Protein AF-A0A453R4U2-F1 (afdb_monomer)

Mean predicted aligned error: 19.76 Å

Solvent-accessible surface area (backbone atoms only — not comparable to full-atom values): 6115 Å² total; per-residue (Å²): 122,69,68,63,55,57,50,53,52,53,52,51,53,52,53,52,53,51,50,52,52,40,56,76,68,40,45,68,59,52,54,48,52,51,51,56,70,70,42,79,73,79,53,93,82,63,67,95,65,82,72,74,73,78,72,66,94,78,69,87,67,74,80,85,62,55,79,87,56,61,82,49,76,88,76,80,85,82,59,72,76,66,57,51,63,56,52,57,59,61,70,75,106

Organism: Aegilops tauschii subsp. strangulata (NCBI:txid200361)

Foldseek 3Di:
DVVVVVVVVVVVVVVVVVVVVCVVVVVVVVVVVVVVVVDDDPDPPPPPDPPPDPPPPDPPPPDDDDPVCPPPPDDDDPDPVVVVVVVVVVVVD

Secondary structure (DSSP, 8-state):
-HHHHHHHHHHHHHHHHHHHHHHHTTHHHHHHHHHHHHS-PPPTT--S--------TT--------HHHHTSPPPP---THHHHHHHHHHHT-

pLDDT: mean 74.34, std 15.91, range [47.97, 97.06]

Sequence (93 aa):
MAGAIAYEEQRRRQVEENKRKLEELKLHHLSAAVREAATPKPSPTKSLKRKRVPREAGEDTPIRRSGRVASLPEQPKYRFEDVFHVLEKKIRR

Structure (mmCIF, N/CA/C/O backbone):
data_AF-A0A453R4U2-F1
#
_entry.id   AF-A0A453R4U2-F1
#
loop_
_atom_site.group_PDB
_atom_site.id
_atom_site.type_symbol
_atom_site.label_atom_id
_atom_site.label_alt_id
_atom_site.label_comp_id
_atom_site.label_asym_id
_atom_site.label_entity_id
_atom_site.label_seq_id
_atom_site.pdbx_PDB_ins_code
_atom_site.Cartn_x
_atom_site.Cartn_y
_atom_site.Cartn_z
_atom_site.occupancy
_atom_site.B_iso_or_equiv
_atom_site.auth_seq_id
_atom_site.auth_comp_id
_atom_site.auth_asym_id
_atom_site.auth_atom_id
_atom_site.pdbx_PDB_model_num
ATOM 1 N N . MET A 1 1 ? -16.283 11.194 31.247 1.00 55.09 1 MET A N 1
ATOM 2 C CA . MET A 1 1 ? -15.097 10.422 30.806 1.00 55.09 1 MET A CA 1
ATOM 3 C C . MET A 1 1 ? -15.393 8.968 30.391 1.00 55.09 1 MET A C 1
ATOM 5 O O . MET A 1 1 ? -14.495 8.338 29.861 1.00 55.09 1 MET A O 1
ATOM 9 N N . ALA A 1 2 ? -16.605 8.412 30.558 1.00 60.22 2 ALA A N 1
ATOM 10 C CA . ALA A 1 2 ? -16.888 7.011 30.187 1.00 60.22 2 ALA A CA 1
ATOM 11 C C . ALA A 1 2 ? -17.050 6.765 28.666 1.00 60.22 2 ALA A C 1
ATOM 13 O O . ALA A 1 2 ? -16.645 5.722 28.163 1.00 60.22 2 ALA A O 1
ATOM 14 N N . GLY A 1 3 ? -17.579 7.739 27.911 1.00 63.91 3 GLY A N 1
ATOM 15 C CA . GLY A 1 3 ? -17.798 7.593 26.461 1.00 63.91 3 GLY A CA 1
ATOM 16 C C . GLY A 1 3 ? -16.518 7.557 25.615 1.00 63.91 3 GLY A C 1
ATOM 17 O O . GLY A 1 3 ? -16.475 6.874 24.597 1.00 63.91 3 GLY A O 1
ATOM 18 N N . ALA A 1 4 ? -15.452 8.234 26.059 1.00 62.38 4 ALA A N 1
ATOM 19 C CA . ALA A 1 4 ? -14.160 8.227 25.367 1.00 62.38 4 ALA A CA 1
ATOM 20 C C . ALA A 1 4 ? -13.478 6.848 25.437 1.00 62.38 4 ALA A C 1
ATOM 22 O O . ALA A 1 4 ? -12.881 6.404 24.464 1.00 62.38 4 ALA A O 1
ATOM 23 N N . ILE A 1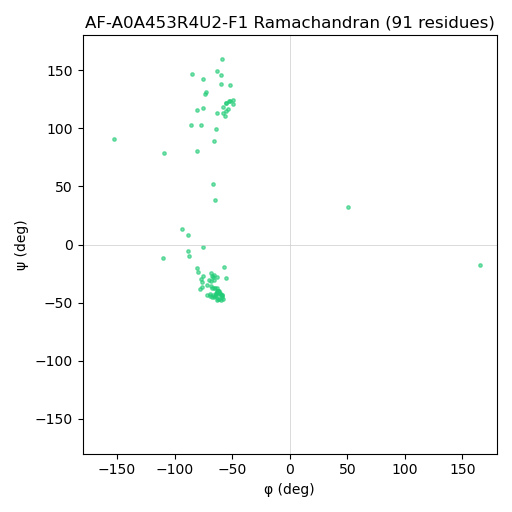 5 ? -13.626 6.143 26.564 1.00 73.56 5 ILE A N 1
ATOM 24 C CA . ILE A 1 5 ? -13.041 4.811 26.773 1.00 73.56 5 ILE A CA 1
ATOM 25 C C . ILE A 1 5 ? -13.741 3.775 25.878 1.00 73.56 5 ILE A C 1
ATOM 27 O O . ILE A 1 5 ? -13.072 2.980 25.225 1.00 73.56 5 ILE A O 1
ATOM 31 N N . ALA A 1 6 ? -15.073 3.838 25.766 1.00 86.62 6 ALA A N 1
ATOM 32 C CA . ALA A 1 6 ? -15.845 2.939 24.905 1.00 86.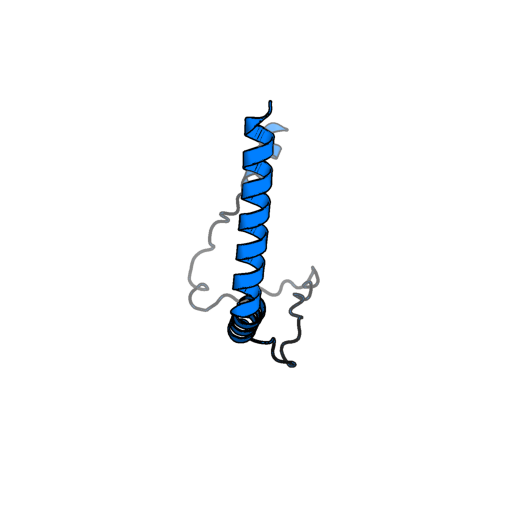62 6 ALA A CA 1
ATOM 33 C C . ALA A 1 6 ? -15.507 3.100 23.409 1.00 86.62 6 ALA A C 1
ATOM 35 O O . ALA A 1 6 ? -15.368 2.107 22.692 1.00 86.62 6 ALA A O 1
ATOM 36 N N . TYR A 1 7 ? -15.328 4.341 22.940 1.00 92.00 7 TYR A N 1
ATOM 37 C CA . TYR A 1 7 ? -14.925 4.608 21.557 1.00 92.00 7 TYR A CA 1
ATOM 38 C C . TYR A 1 7 ? -13.518 4.077 21.250 1.00 92.00 7 TYR A C 1
ATOM 40 O O . TYR A 1 7 ? -13.309 3.436 20.219 1.00 92.00 7 TYR A O 1
ATOM 48 N N . GLU A 1 8 ? -12.561 4.296 22.154 1.00 92.44 8 GLU A N 1
ATOM 49 C CA . GLU A 1 8 ? -11.191 3.807 21.982 1.00 92.44 8 GLU A CA 1
ATOM 50 C C . GLU A 1 8 ? -11.124 2.274 21.937 1.00 92.44 8 GLU A C 1
ATOM 52 O O . GLU A 1 8 ? -10.387 1.709 21.124 1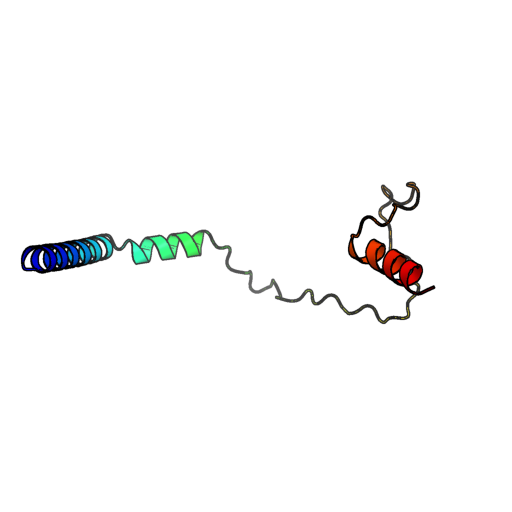.00 92.44 8 GLU A O 1
ATOM 57 N N . GLU A 1 9 ? -11.934 1.575 22.737 1.00 91.81 9 GLU A N 1
ATOM 58 C CA . GLU A 1 9 ? -12.023 0.114 22.665 1.00 91.81 9 GLU A CA 1
ATOM 59 C C . GLU A 1 9 ? -12.607 -0.374 21.338 1.00 91.81 9 GLU A C 1
ATOM 61 O O . GLU A 1 9 ? -12.052 -1.278 20.707 1.00 91.81 9 GLU A O 1
ATOM 66 N N . GLN A 1 10 ? -13.696 0.241 20.872 1.00 93.44 10 GLN A N 1
ATOM 67 C CA . GLN A 1 10 ? -14.296 -0.108 19.587 1.00 93.44 10 GLN A CA 1
ATOM 68 C C . GLN A 1 10 ? -13.322 0.143 18.429 1.00 93.44 10 GLN A C 1
ATOM 70 O O . GLN A 1 10 ? -13.183 -0.696 17.536 1.00 93.44 10 GLN A O 1
ATOM 75 N N . ARG A 1 11 ? -12.600 1.268 18.462 1.00 95.75 11 ARG A N 1
ATOM 76 C CA . ARG A 1 11 ? -11.575 1.605 17.472 1.00 95.75 11 ARG A CA 1
ATOM 77 C C . ARG A 1 11 ? -10.473 0.546 17.422 1.00 95.7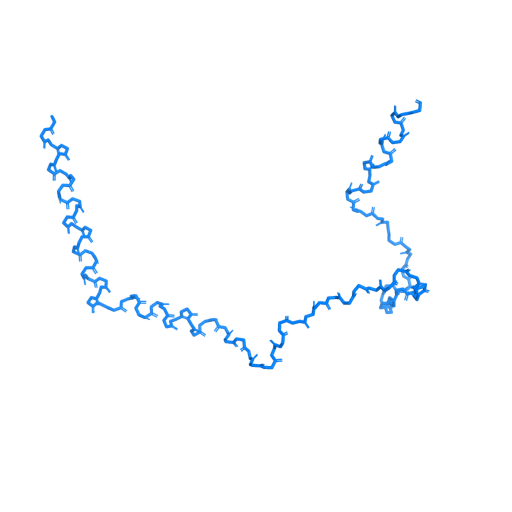5 11 ARG A C 1
ATOM 79 O O . ARG A 1 11 ? -10.069 0.146 16.331 1.00 95.75 11 ARG A O 1
ATOM 86 N N . ARG A 1 12 ? -9.999 0.070 18.579 1.00 95.88 12 ARG A N 1
ATOM 87 C CA . ARG A 1 12 ? -8.990 -1.004 18.655 1.00 95.88 12 ARG A CA 1
ATOM 88 C C . ARG A 1 12 ? -9.494 -2.296 18.021 1.00 95.88 12 ARG A C 1
ATOM 90 O O . ARG A 1 12 ? -8.797 -2.845 17.171 1.00 95.88 12 ARG A O 1
ATOM 97 N N . ARG A 1 13 ? -10.720 -2.717 18.348 1.00 95.44 13 ARG A N 1
ATOM 98 C CA . ARG A 1 13 ? -11.343 -3.920 17.765 1.00 95.44 13 ARG A CA 1
ATOM 99 C C . ARG A 1 13 ? -11.432 -3.832 16.242 1.00 95.44 13 ARG A C 1
ATOM 101 O O . ARG A 1 13 ? -10.997 -4.747 15.553 1.00 95.44 13 ARG A O 1
ATOM 108 N N . GLN A 1 14 ? -11.887 -2.698 15.705 1.00 96.12 14 GLN A N 1
ATOM 109 C CA . GLN A 1 14 ? -11.946 -2.490 14.253 1.00 96.12 14 GLN A CA 1
ATOM 110 C C . GLN A 1 14 ? -10.564 -2.547 13.589 1.00 96.12 14 GLN A C 1
ATOM 112 O O . GLN A 1 14 ? -10.413 -3.118 12.510 1.00 96.12 14 GLN A O 1
ATOM 117 N N . VAL A 1 15 ? -9.536 -1.973 14.222 1.00 97.06 15 VAL A N 1
ATOM 118 C CA . VAL A 1 15 ? -8.162 -2.038 13.705 1.00 97.06 15 VAL A CA 1
ATOM 119 C C . VAL A 1 15 ? -7.648 -3.478 13.684 1.00 97.06 15 VAL A C 1
ATOM 121 O O . VAL A 1 15 ? -7.007 -3.875 12.713 1.00 97.06 15 VAL A O 1
ATOM 124 N N . GLU A 1 16 ? -7.927 -4.267 14.718 1.00 96.25 16 GLU A N 1
ATOM 125 C CA . GLU A 1 16 ? -7.536 -5.679 14.779 1.00 96.25 16 GLU A CA 1
ATOM 126 C C . GLU A 1 16 ? -8.267 -6.534 13.739 1.00 96.25 16 GLU A C 1
ATOM 128 O O . GLU A 1 16 ? -7.630 -7.324 13.042 1.00 96.25 16 GLU A O 1
ATOM 133 N N . GLU A 1 17 ? -9.573 -6.339 13.560 1.00 96.62 17 GLU A N 1
ATOM 134 C CA . GLU A 1 17 ? -10.343 -7.007 12.506 1.00 96.62 17 GLU A CA 1
ATOM 135 C C . GLU A 1 17 ? -9.821 -6.657 11.110 1.00 96.62 17 GLU A C 1
ATOM 137 O O . GLU A 1 17 ? -9.661 -7.539 10.265 1.00 96.62 17 GLU A O 1
ATOM 142 N N . ASN A 1 18 ? -9.500 -5.383 10.868 1.00 95.94 18 ASN A N 1
ATOM 143 C CA . ASN A 1 18 ? -8.917 -4.948 9.602 1.00 95.94 18 ASN A CA 1
ATOM 144 C C . ASN A 1 18 ? -7.547 -5.591 9.357 1.00 95.94 18 ASN A C 1
ATOM 146 O O . ASN A 1 18 ? -7.277 -6.023 8.238 1.00 95.94 18 ASN A O 1
ATOM 150 N N . LYS A 1 19 ? -6.701 -5.706 10.391 1.00 96.06 19 LYS A N 1
ATOM 151 C CA . LYS A 1 19 ? -5.421 -6.427 10.290 1.00 96.06 19 LYS A CA 1
ATOM 152 C C . LYS A 1 19 ? -5.634 -7.893 9.914 1.00 96.06 19 LYS A C 1
ATOM 154 O O . LYS A 1 19 ? -5.025 -8.354 8.955 1.00 96.06 19 LYS A O 1
ATOM 159 N N . ARG A 1 20 ? -6.557 -8.593 10.585 1.00 96.31 20 ARG A N 1
ATOM 160 C CA . ARG A 1 20 ? -6.880 -9.997 10.271 1.00 96.31 20 ARG A CA 1
ATOM 161 C C . ARG A 1 20 ? -7.368 -10.175 8.833 1.00 96.31 20 ARG A C 1
ATOM 163 O O . ARG A 1 20 ? -6.893 -11.069 8.145 1.00 96.31 20 ARG A O 1
ATOM 170 N N . LYS A 1 21 ? -8.249 -9.294 8.346 1.00 96.31 21 LYS A N 1
ATOM 171 C CA . LYS A 1 21 ? -8.730 -9.323 6.950 1.00 96.31 21 LYS A CA 1
ATOM 172 C C . LYS A 1 21 ? -7.599 -9.102 5.939 1.00 96.31 21 LYS A C 1
ATOM 174 O O . LYS A 1 21 ? -7.561 -9.756 4.902 1.00 96.31 21 LYS A O 1
ATOM 179 N N . LEU A 1 22 ? -6.665 -8.193 6.230 1.00 95.62 22 LEU A N 1
ATOM 180 C CA . LEU A 1 22 ? -5.492 -7.961 5.377 1.00 95.62 22 LEU A CA 1
ATOM 181 C C . LEU A 1 22 ? -4.553 -9.178 5.327 1.00 95.62 22 LEU A C 1
ATOM 183 O O . LEU A 1 22 ? -3.997 -9.472 4.264 1.00 95.62 22 LEU A O 1
ATOM 187 N N . GLU A 1 23 ? -4.392 -9.879 6.451 1.00 93.88 23 GLU A N 1
ATOM 188 C CA . GLU A 1 23 ? -3.620 -11.123 6.552 1.00 93.88 23 GLU A CA 1
ATOM 189 C C . GLU A 1 23 ? -4.302 -12.289 5.823 1.00 93.88 23 GLU A C 1
ATOM 191 O O . GLU A 1 23 ? -3.644 -12.988 5.052 1.00 93.88 23 GLU A O 1
ATOM 196 N N . GLU A 1 24 ? -5.617 -12.457 5.987 1.00 95.62 24 GLU A N 1
ATOM 197 C CA . GLU A 1 24 ? -6.424 -13.479 5.303 1.00 95.62 24 GLU A CA 1
ATOM 198 C C . GLU A 1 24 ? -6.339 -13.338 3.778 1.00 95.62 24 GLU A C 1
ATOM 200 O O . GLU A 1 24 ? -6.076 -14.307 3.063 1.00 95.62 24 GLU A O 1
ATOM 205 N N . LEU A 1 25 ? -6.455 -12.103 3.281 1.00 95.25 25 LEU A N 1
ATOM 206 C CA . LEU A 1 25 ? -6.286 -11.772 1.865 1.00 95.25 25 LEU A CA 1
ATOM 207 C C . LEU A 1 25 ? -4.814 -11.769 1.413 1.00 95.25 25 LEU A C 1
ATOM 209 O O . LEU A 1 25 ? -4.532 -11.520 0.240 1.00 95.25 25 LEU A O 1
ATOM 213 N N . LYS A 1 26 ? -3.863 -12.017 2.326 1.00 93.31 26 LYS A N 1
ATOM 214 C CA . LYS A 1 26 ? -2.409 -12.037 2.083 1.00 93.31 26 LYS A CA 1
ATOM 215 C C . LYS A 1 26 ? -1.902 -10.783 1.363 1.00 93.31 26 LYS A C 1
ATOM 217 O O . LYS A 1 26 ? -0.923 -10.829 0.611 1.00 93.31 26 LYS A O 1
ATOM 222 N N . LEU A 1 27 ? -2.538 -9.637 1.613 1.00 94.00 27 LEU A N 1
ATOM 223 C CA . LEU A 1 27 ? -2.303 -8.412 0.849 1.00 94.00 27 LEU A CA 1
ATOM 224 C C . LEU A 1 27 ? -0.879 -7.869 1.056 1.00 94.00 27 LEU A C 1
ATOM 226 O O . LEU A 1 27 ? -0.283 -7.297 0.142 1.00 94.00 27 LEU A O 1
ATOM 230 N N . HIS A 1 28 ? -0.292 -8.102 2.233 1.00 91.06 28 HIS A N 1
ATOM 231 C CA . HIS A 1 28 ? 1.104 -7.765 2.526 1.00 91.06 28 HIS A CA 1
ATOM 232 C C . HIS A 1 28 ? 2.085 -8.485 1.593 1.00 91.06 28 HIS A C 1
ATOM 234 O O . HIS A 1 28 ? 2.995 -7.860 1.053 1.00 91.06 28 HIS A O 1
ATOM 240 N N . HIS A 1 29 ? 1.867 -9.775 1.340 1.00 93.75 29 HIS A N 1
ATOM 241 C CA . HIS A 1 29 ? 2.723 -10.561 0.455 1.00 93.75 29 HIS A CA 1
ATOM 242 C C . HIS A 1 29 ? 2.525 -10.174 -1.009 1.00 93.75 29 HIS A C 1
ATOM 244 O O . HIS A 1 29 ? 3.501 -9.989 -1.731 1.00 93.75 29 HIS A O 1
ATOM 250 N N . LEU A 1 30 ? 1.273 -9.989 -1.435 1.00 94.44 30 LEU A N 1
ATOM 251 C CA . LEU A 1 30 ? 0.956 -9.590 -2.808 1.00 94.44 30 LEU A CA 1
ATOM 252 C C . LEU A 1 30 ? 1.507 -8.199 -3.135 1.00 94.44 30 LEU A C 1
ATOM 254 O O . LEU A 1 30 ? 2.119 -8.008 -4.181 1.00 94.44 30 LEU A O 1
ATOM 258 N N . SER A 1 31 ? 1.350 -7.233 -2.229 1.00 92.56 31 SER A N 1
ATOM 259 C CA . SER A 1 31 ? 1.898 -5.886 -2.420 1.00 92.56 31 SER A CA 1
ATOM 260 C C . SER A 1 31 ? 3.428 -5.870 -2.440 1.00 92.56 31 SER A C 1
ATOM 262 O O . SER A 1 31 ? 4.007 -5.138 -3.244 1.00 92.56 31 SER A O 1
ATOM 264 N N . ALA A 1 32 ? 4.091 -6.694 -1.620 1.00 91.38 32 ALA A N 1
ATOM 265 C CA . ALA A 1 32 ? 5.539 -6.881 -1.684 1.00 91.38 32 ALA A CA 1
ATOM 266 C C . ALA A 1 32 ? 5.964 -7.492 -3.028 1.00 91.38 32 ALA A C 1
ATOM 268 O O . ALA A 1 32 ? 6.824 -6.928 -3.696 1.00 91.38 32 ALA A O 1
ATOM 269 N N . ALA A 1 33 ? 5.300 -8.559 -3.479 1.00 90.50 33 ALA A N 1
ATOM 270 C CA . ALA A 1 33 ? 5.589 -9.205 -4.758 1.00 90.50 33 ALA A CA 1
ATOM 271 C C . ALA A 1 33 ? 5.392 -8.257 -5.954 1.00 90.50 33 ALA A C 1
ATOM 273 O O . ALA A 1 33 ? 6.228 -8.219 -6.853 1.00 90.50 33 ALA A O 1
ATOM 274 N N . VAL A 1 34 ? 4.329 -7.442 -5.952 1.00 92.62 34 VAL A N 1
ATOM 275 C CA . VAL A 1 34 ? 4.097 -6.421 -6.989 1.00 92.62 34 VAL A CA 1
ATOM 276 C C . VAL A 1 34 ? 5.190 -5.358 -6.965 1.00 92.62 34 VAL A C 1
ATOM 278 O O . VAL A 1 34 ? 5.681 -4.971 -8.022 1.00 92.62 34 VAL A O 1
ATOM 281 N N . ARG A 1 35 ? 5.603 -4.892 -5.780 1.00 88.81 35 ARG A N 1
ATOM 282 C CA . ARG A 1 35 ? 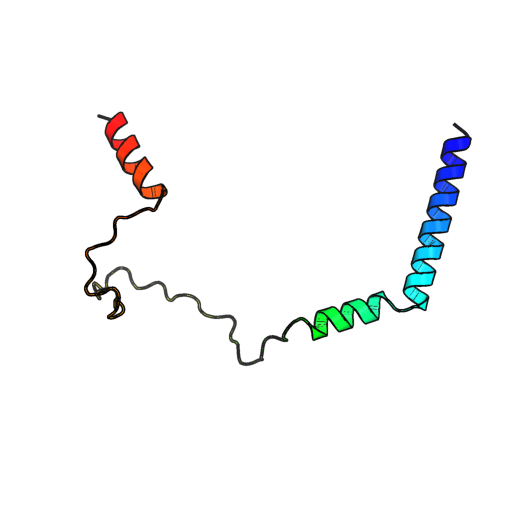6.710 -3.935 -5.653 1.00 88.81 35 ARG A CA 1
ATOM 283 C C . ARG A 1 35 ? 8.014 -4.528 -6.170 1.00 88.81 35 ARG A C 1
ATOM 285 O O . ARG A 1 35 ? 8.679 -3.874 -6.959 1.00 88.81 35 ARG A O 1
ATOM 292 N N . GLU A 1 36 ? 8.343 -5.757 -5.790 1.00 87.38 36 GLU A N 1
ATOM 293 C CA . GLU A 1 36 ? 9.536 -6.457 -6.272 1.00 87.38 36 GLU A CA 1
ATOM 294 C C . GLU A 1 36 ? 9.511 -6.686 -7.785 1.00 87.38 36 GLU A C 1
ATOM 296 O O . GLU A 1 36 ? 10.533 -6.511 -8.445 1.00 87.38 36 GLU A O 1
ATOM 301 N N . ALA A 1 37 ? 8.353 -7.039 -8.344 1.00 85.25 37 ALA A N 1
ATOM 302 C CA . ALA A 1 37 ? 8.173 -7.206 -9.782 1.00 85.25 37 ALA A CA 1
ATOM 303 C C . ALA A 1 37 ? 8.279 -5.870 -10.538 1.00 85.25 37 ALA A C 1
ATOM 305 O O . ALA A 1 37 ? 8.836 -5.823 -11.633 1.00 85.25 37 ALA A O 1
ATOM 306 N N . ALA A 1 38 ? 7.770 -4.783 -9.952 1.00 84.31 38 ALA A N 1
ATOM 307 C CA . ALA A 1 38 ? 7.850 -3.441 -10.520 1.00 84.31 38 ALA A CA 1
ATOM 308 C C . ALA A 1 38 ? 9.248 -2.817 -10.377 1.00 84.31 38 ALA A C 1
ATOM 310 O O . ALA A 1 38 ? 9.630 -1.969 -11.185 1.00 84.31 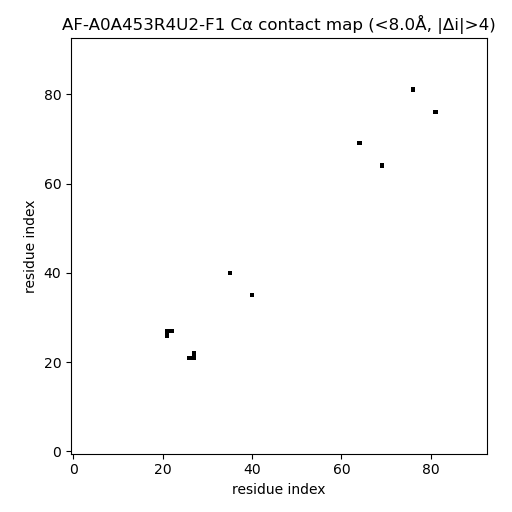38 ALA A O 1
ATOM 311 N N . THR A 1 39 ? 10.031 -3.215 -9.370 1.00 78.25 39 THR A N 1
ATOM 312 C CA . THR A 1 39 ? 11.422 -2.782 -9.240 1.00 78.25 39 THR A CA 1
ATOM 313 C C . THR A 1 39 ? 12.316 -3.620 -10.152 1.00 78.25 39 THR A C 1
ATOM 315 O O . THR A 1 39 ? 12.469 -4.820 -9.920 1.00 78.25 39 THR A O 1
ATOM 318 N N . PRO A 1 40 ? 12.969 -3.031 -11.169 1.00 70.06 40 PRO A N 1
ATOM 319 C CA . PRO A 1 40 ? 13.939 -3.771 -11.956 1.00 70.06 40 PRO A CA 1
ATOM 320 C C . PRO A 1 40 ? 15.083 -4.185 -11.029 1.00 70.06 40 PRO A C 1
ATOM 322 O O . PRO A 1 40 ? 15.823 -3.331 -10.531 1.00 70.06 40 PRO A O 1
ATOM 325 N N . LYS A 1 41 ? 15.226 -5.495 -10.790 1.00 68.69 41 LYS A N 1
ATOM 326 C CA . LYS A 1 41 ? 16.387 -6.048 -10.083 1.00 68.69 41 LYS A CA 1
ATOM 327 C C . LYS A 1 41 ? 17.640 -5.463 -10.744 1.00 68.69 41 LYS A C 1
ATOM 329 O O . LYS A 1 41 ? 17.762 -5.568 -11.971 1.00 68.69 41 LYS A O 1
ATOM 334 N N . PRO A 1 42 ? 18.544 -4.802 -9.998 1.00 62.41 42 PRO A N 1
ATOM 335 C CA . PRO A 1 42 ? 19.766 -4.296 -10.594 1.00 62.41 42 PRO A CA 1
ATOM 336 C C . PRO A 1 42 ? 20.490 -5.495 -11.199 1.00 62.41 42 PRO A C 1
ATOM 338 O O . PRO A 1 42 ? 20.794 -6.463 -10.505 1.00 62.41 42 PRO A O 1
ATOM 341 N N . SER A 1 43 ? 20.690 -5.466 -12.517 1.00 60.88 43 SER A N 1
ATOM 342 C CA . SER A 1 43 ? 21.435 -6.514 -13.207 1.00 60.88 43 SER A CA 1
ATOM 343 C C . SER A 1 43 ? 22.781 -6.697 -12.495 1.00 60.88 43 SER A C 1
ATOM 345 O O . SER A 1 43 ? 23.413 -5.681 -12.194 1.00 60.88 43 SER A O 1
ATOM 347 N N . PRO A 1 44 ? 23.261 -7.930 -12.261 1.00 61.59 44 PRO A N 1
ATOM 348 C CA . PRO A 1 44 ? 24.521 -8.180 -11.547 1.00 61.59 44 PRO A CA 1
ATOM 349 C C . PRO A 1 44 ? 25.733 -7.489 -12.198 1.00 61.59 44 PRO A C 1
ATOM 351 O O . PRO A 1 44 ? 26.743 -7.235 -11.552 1.00 61.59 44 PRO A O 1
ATOM 354 N N . THR A 1 45 ? 25.612 -7.115 -13.471 1.00 57.41 45 THR A N 1
ATOM 355 C CA . THR A 1 45 ? 26.596 -6.362 -14.256 1.00 57.41 45 THR A CA 1
ATOM 356 C C . THR A 1 45 ? 26.488 -4.838 -14.152 1.00 57.41 45 THR A C 1
ATOM 358 O O . THR A 1 45 ? 27.390 -4.139 -14.614 1.00 57.41 45 THR A O 1
ATOM 361 N N . LYS A 1 46 ? 25.434 -4.276 -13.541 1.00 57.88 46 LYS A N 1
ATOM 362 C CA . LYS A 1 46 ? 25.364 -2.834 -13.259 1.00 57.88 46 LYS A CA 1
ATOM 363 C C . LYS A 1 46 ? 26.169 -2.564 -12.001 1.00 57.88 46 LYS A C 1
ATOM 365 O O . LYS A 1 46 ? 25.638 -2.424 -10.903 1.00 57.88 46 LYS A O 1
ATOM 370 N N . SER A 1 47 ? 27.482 -2.491 -12.191 1.00 57.50 47 SER A N 1
ATOM 371 C CA . SER A 1 47 ? 28.383 -1.929 -11.205 1.00 57.50 47 SER A CA 1
ATOM 372 C C . SER A 1 47 ? 27.826 -0.578 -10.758 1.00 57.50 47 SER A C 1
ATOM 374 O O . SER A 1 47 ? 27.603 0.346 -11.545 1.00 57.50 47 SER A O 1
ATOM 376 N N . LEU A 1 48 ? 27.578 -0.478 -9.457 1.00 57.84 48 LEU A N 1
ATOM 377 C CA . LEU A 1 48 ? 27.241 0.739 -8.734 1.00 57.84 48 LEU A CA 1
ATOM 378 C C . LEU A 1 48 ? 28.449 1.694 -8.731 1.00 57.84 48 LEU A C 1
ATOM 380 O O . LEU A 1 48 ? 28.941 2.084 -7.681 1.00 57.84 48 LEU A O 1
ATOM 384 N N . LYS A 1 49 ? 29.028 1.999 -9.895 1.00 61.00 49 LYS A N 1
ATOM 385 C CA . LYS A 1 49 ? 30.193 2.868 -10.041 1.00 61.00 49 LYS A CA 1
ATOM 386 C C . LYS A 1 49 ? 30.162 3.529 -11.412 1.00 61.00 49 LYS A C 1
ATOM 388 O O . LYS A 1 49 ? 30.804 3.095 -12.358 1.00 61.00 49 LYS A O 1
ATOM 393 N N . ARG A 1 50 ? 29.536 4.696 -11.473 1.00 55.34 50 ARG A N 1
ATOM 394 C CA . ARG A 1 50 ? 30.269 5.826 -12.043 1.00 55.34 50 ARG A CA 1
ATOM 395 C C . ARG A 1 50 ? 30.580 6.767 -10.897 1.00 55.34 50 ARG A C 1
ATOM 397 O O . ARG A 1 50 ? 29.921 7.786 -10.728 1.00 55.34 50 ARG A O 1
ATOM 404 N N . LYS A 1 51 ? 31.604 6.427 -10.103 1.00 57.81 51 LYS A N 1
ATOM 405 C CA . LYS A 1 51 ? 32.392 7.509 -9.512 1.00 57.81 51 LYS A CA 1
ATOM 406 C C . LYS A 1 51 ? 32.889 8.294 -10.720 1.00 57.81 51 LYS A C 1
ATOM 408 O O . LYS A 1 51 ? 33.606 7.732 -11.545 1.00 57.81 51 LYS A O 1
ATOM 413 N N . ARG A 1 52 ? 32.432 9.538 -10.891 1.00 56.22 52 ARG A N 1
ATOM 414 C CA . ARG A 1 52 ? 33.159 10.463 -11.760 1.00 56.22 52 ARG A CA 1
ATOM 415 C C . ARG A 1 52 ? 34.581 10.446 -11.219 1.00 56.22 52 ARG A C 1
ATOM 417 O O . ARG A 1 52 ? 34.771 10.754 -10.045 1.00 56.22 52 ARG A O 1
ATOM 424 N N . VAL A 1 53 ? 35.528 9.980 -12.026 1.00 56.50 53 VAL A N 1
ATOM 425 C CA . VAL A 1 53 ? 36.942 10.169 -11.718 1.00 56.50 53 VAL A CA 1
ATOM 426 C C . VAL A 1 53 ? 37.088 11.673 -11.473 1.00 56.50 53 VAL A C 1
ATOM 428 O O . VAL A 1 53 ? 36.618 12.443 -12.322 1.00 56.50 53 VAL A O 1
ATOM 431 N N . PRO A 1 54 ? 37.592 12.124 -10.311 1.00 55.53 54 PRO A N 1
ATOM 432 C CA . PRO A 1 54 ? 37.983 13.513 -10.163 1.00 55.53 54 PRO A CA 1
ATOM 433 C C . PRO A 1 54 ? 38.998 13.758 -11.272 1.00 55.53 54 PRO A C 1
ATOM 435 O O . PRO A 1 54 ? 40.055 13.136 -11.280 1.00 55.53 54 PRO A O 1
ATOM 438 N N . ARG A 1 55 ? 38.619 14.553 -12.276 1.00 53.91 55 ARG A N 1
ATOM 439 C CA . ARG A 1 55 ? 39.557 14.992 -13.304 1.00 53.91 55 ARG A CA 1
ATOM 440 C C . ARG A 1 55 ? 40.696 15.643 -12.534 1.00 53.91 55 ARG A C 1
ATOM 442 O O . ARG A 1 55 ? 40.414 16.529 -11.725 1.00 53.91 55 ARG A O 1
ATOM 449 N N . GLU A 1 56 ? 41.918 15.149 -12.703 1.00 51.31 56 GLU A N 1
ATOM 450 C CA . GLU A 1 56 ? 43.069 15.789 -12.084 1.00 51.31 56 GLU A CA 1
ATOM 451 C C . GLU A 1 56 ? 43.019 17.267 -12.469 1.00 51.31 56 GLU A C 1
ATOM 453 O O . GLU A 1 56 ? 42.843 17.621 -13.641 1.00 51.31 56 GLU A O 1
ATOM 458 N N . ALA A 1 57 ? 43.003 18.123 -11.449 1.00 52.75 57 ALA A N 1
ATOM 459 C CA . ALA A 1 57 ? 42.975 19.561 -11.615 1.00 52.75 57 ALA A CA 1
ATOM 460 C C . ALA A 1 57 ? 44.307 19.968 -12.259 1.00 52.75 57 ALA A C 1
ATOM 462 O O . ALA A 1 57 ? 45.287 20.188 -11.558 1.00 52.75 57 ALA A O 1
ATOM 463 N N . GLY A 1 58 ? 44.360 19.971 -13.591 1.00 55.28 58 GLY A N 1
ATOM 464 C CA . GLY A 1 58 ? 45.592 20.250 -14.328 1.00 55.28 58 GLY A CA 1
ATOM 465 C C . GLY A 1 58 ? 45.584 19.883 -15.810 1.00 55.28 58 GLY A C 1
ATOM 466 O O . GLY A 1 58 ? 46.400 20.416 -16.550 1.00 55.28 58 GLY A O 1
ATOM 467 N N . GLU A 1 59 ? 44.666 19.039 -16.291 1.00 51.97 59 GLU A N 1
ATOM 468 C CA . GLU A 1 59 ? 44.515 18.874 -17.741 1.00 51.97 59 GLU A CA 1
ATOM 469 C C . GLU A 1 59 ? 43.581 19.944 -18.318 1.00 51.97 59 GLU A C 1
ATOM 471 O O . GLU A 1 59 ? 42.350 19.821 -18.265 1.00 51.97 59 GLU A O 1
ATOM 476 N N . ASP A 1 60 ? 44.184 20.948 -18.959 1.00 59.94 60 ASP A N 1
ATOM 477 C CA . ASP A 1 60 ? 43.558 21.915 -19.873 1.00 59.94 60 ASP A CA 1
ATOM 478 C C . ASP A 1 60 ? 43.026 21.239 -21.154 1.00 59.94 60 ASP A C 1
ATOM 480 O O . ASP A 1 60 ? 43.110 21.766 -22.262 1.00 59.94 60 ASP A O 1
ATOM 484 N N . THR A 1 61 ? 42.466 20.033 -21.047 1.00 60.19 61 THR A N 1
ATOM 485 C CA . THR A 1 61 ? 41.797 19.406 -22.179 1.00 60.19 61 THR A CA 1
ATOM 486 C C . THR A 1 61 ? 40.444 20.103 -22.365 1.00 60.19 61 THR A C 1
ATOM 488 O O . THR A 1 61 ? 39.594 20.069 -21.455 1.00 60.19 61 THR A O 1
ATOM 491 N N . PRO A 1 62 ? 40.210 20.772 -23.513 1.00 63.59 62 PRO A N 1
ATOM 492 C CA . PRO A 1 62 ? 38.986 21.526 -23.729 1.00 63.59 62 PRO A CA 1
ATOM 493 C C . PRO A 1 62 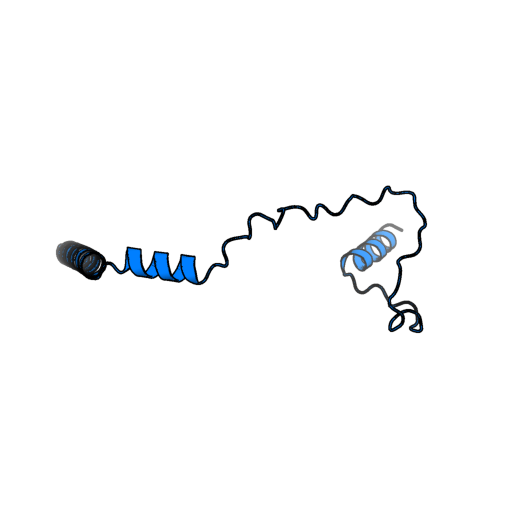? 37.787 20.588 -23.620 1.00 63.59 62 PRO A C 1
ATOM 495 O O . PRO A 1 62 ? 37.803 19.452 -24.101 1.00 63.59 62 PRO A O 1
ATOM 498 N N . ILE A 1 63 ? 36.731 21.060 -22.954 1.00 65.25 63 ILE A N 1
ATOM 499 C CA . ILE A 1 63 ? 35.472 20.324 -22.842 1.00 65.25 63 ILE A CA 1
ATOM 500 C C . ILE A 1 63 ? 35.000 20.011 -24.262 1.00 65.25 63 ILE A C 1
ATOM 502 O O . ILE A 1 63 ? 34.675 20.921 -25.024 1.00 65.25 63 ILE A O 1
ATOM 506 N N . ARG A 1 64 ? 34.950 18.724 -24.625 1.00 67.88 64 ARG A N 1
ATOM 507 C CA . ARG A 1 64 ? 34.478 18.293 -25.943 1.00 67.88 64 ARG A CA 1
ATOM 508 C C . ARG A 1 64 ? 33.005 18.670 -26.097 1.00 67.88 64 ARG A C 1
ATOM 510 O O . ARG A 1 64 ? 32.118 17.977 -25.597 1.00 67.88 64 ARG A O 1
ATOM 517 N N . ARG A 1 65 ? 32.738 19.783 -26.781 1.00 69.56 65 ARG A N 1
ATOM 518 C CA . ARG A 1 65 ? 31.379 20.225 -27.104 1.00 69.56 65 ARG A CA 1
ATOM 519 C C . ARG A 1 65 ? 30.820 19.376 -28.240 1.00 69.56 65 ARG A C 1
ATOM 521 O O . ARG A 1 65 ? 31.536 18.985 -29.158 1.00 69.56 65 ARG A O 1
ATOM 528 N N . SER A 1 66 ? 29.528 19.057 -28.165 1.00 79.38 66 SER A N 1
ATOM 529 C CA . SER A 1 66 ? 28.838 18.429 -29.295 1.00 79.38 66 SER A CA 1
ATOM 530 C C . SER A 1 66 ? 28.828 19.390 -30.489 1.00 79.38 66 SER A C 1
ATOM 532 O O . SER A 1 66 ? 28.767 20.602 -30.289 1.00 79.38 66 SER A O 1
ATOM 534 N N . GLY A 1 67 ? 28.840 18.869 -31.722 1.00 78.94 67 GLY A N 1
ATOM 535 C CA . GLY A 1 67 ? 28.838 19.707 -32.933 1.00 78.94 67 GLY A CA 1
ATOM 536 C C . GLY A 1 67 ? 27.670 20.701 -32.990 1.00 78.94 67 GLY A C 1
ATOM 537 O O . GLY A 1 67 ? 27.832 21.805 -33.488 1.00 78.94 67 GLY A O 1
ATOM 538 N N . ARG A 1 68 ? 26.532 20.360 -32.365 1.00 76.44 68 ARG A N 1
ATOM 539 C CA . ARG A 1 68 ? 25.355 21.238 -32.237 1.00 76.44 68 ARG A CA 1
ATOM 540 C C . ARG A 1 68 ? 25.589 22.482 -31.368 1.00 76.44 68 ARG A C 1
ATOM 542 O O . ARG A 1 68 ? 24.881 23.464 -31.522 1.00 76.44 68 ARG A O 1
ATOM 549 N N . VAL A 1 69 ? 26.535 22.421 -30.429 1.00 72.00 69 VAL A N 1
ATOM 550 C CA . VAL A 1 69 ? 26.834 23.494 -29.458 1.00 72.00 69 VAL A CA 1
ATOM 551 C C . VAL A 1 69 ? 28.192 24.147 -29.745 1.00 72.00 69 VAL A C 1
ATOM 553 O O . VAL A 1 69 ? 28.506 25.193 -29.190 1.00 72.00 69 VAL A O 1
ATOM 556 N N . ALA A 1 70 ? 29.009 23.551 -30.616 1.00 74.75 70 ALA A N 1
ATOM 557 C CA . ALA A 1 70 ? 30.322 24.073 -30.985 1.00 74.75 70 ALA A CA 1
ATOM 558 C C . ALA A 1 70 ? 30.244 25.372 -31.806 1.00 74.75 70 ALA A C 1
ATOM 560 O O . ALA A 1 70 ? 31.124 26.214 -31.675 1.00 74.75 70 ALA A O 1
ATOM 561 N N . SER A 1 71 ? 29.191 25.545 -32.612 1.00 78.75 71 SER A N 1
ATOM 562 C CA . SER A 1 71 ? 28.964 26.746 -33.429 1.00 78.75 71 SER A CA 1
ATOM 563 C C . SER A 1 71 ? 28.198 27.857 -32.705 1.00 78.75 71 SER A C 1
ATOM 565 O O . SER A 1 71 ? 28.002 28.927 -33.275 1.00 78.75 71 SER A O 1
ATOM 567 N N . LEU A 1 72 ? 27.713 27.605 -31.484 1.00 81.50 72 LEU A N 1
ATOM 568 C CA . LEU A 1 72 ? 26.997 28.604 -30.696 1.00 81.50 72 LEU A CA 1
ATOM 569 C C . LEU A 1 72 ? 27.989 29.484 -29.923 1.00 81.50 72 LEU A C 1
ATOM 571 O O . LEU A 1 72 ? 29.017 28.977 -29.460 1.00 81.50 72 LEU A O 1
ATOM 575 N N . PRO A 1 73 ? 27.669 30.777 -29.724 1.00 81.81 73 PRO A N 1
ATOM 576 C CA . PRO A 1 73 ? 28.464 31.642 -28.864 1.00 81.81 73 PRO A CA 1
ATOM 577 C C . PRO A 1 73 ? 28.519 31.088 -27.437 1.00 81.81 73 PRO A C 1
ATOM 579 O O . PRO A 1 73 ? 27.683 30.272 -27.021 1.00 81.81 73 PRO A O 1
ATOM 582 N N . GLU A 1 74 ? 29.525 31.526 -26.679 1.00 80.31 74 GLU A N 1
ATOM 583 C CA . GLU A 1 74 ? 29.671 31.127 -25.284 1.00 80.31 74 GLU A CA 1
ATOM 584 C C . GLU A 1 74 ? 28.396 31.458 -24.500 1.00 80.31 74 GLU A C 1
ATOM 586 O O . GLU A 1 74 ? 27.926 32.593 -24.480 1.00 80.31 74 GLU A O 1
ATOM 591 N N . GLN A 1 75 ? 27.799 30.426 -23.901 1.00 78.62 75 GLN A N 1
ATOM 592 C CA . GLN A 1 75 ? 26.557 30.576 -23.160 1.00 78.62 75 GLN A CA 1
ATOM 593 C C . GLN A 1 75 ? 26.846 31.309 -21.844 1.00 78.62 75 GLN A C 1
ATOM 595 O O . GLN A 1 75 ? 27.758 30.897 -21.117 1.00 78.62 75 GLN A O 1
ATOM 600 N N . PRO A 1 76 ? 26.075 32.351 -21.501 1.00 78.38 76 PRO A N 1
ATOM 601 C CA . PRO A 1 76 ? 26.233 33.039 -20.227 1.00 78.38 76 PRO A CA 1
ATOM 602 C C . PRO A 1 76 ? 26.008 32.089 -19.038 1.00 78.38 76 PRO A C 1
ATOM 604 O O . PRO A 1 76 ? 25.205 31.152 -19.087 1.00 78.38 76 PRO A O 1
ATOM 607 N N . LYS A 1 77 ? 26.750 32.316 -17.948 1.00 76.81 77 LYS A N 1
ATOM 608 C CA . LYS A 1 77 ? 26.651 31.519 -16.717 1.00 76.81 77 LYS A CA 1
ATOM 609 C C . LYS A 1 77 ? 25.411 31.939 -15.928 1.00 76.81 77 LYS A C 1
ATOM 611 O O . LYS A 1 77 ? 25.422 32.952 -15.244 1.00 76.81 77 LYS A O 1
ATOM 616 N N . TYR A 1 78 ? 24.354 31.134 -16.005 1.00 74.62 78 TYR A N 1
ATOM 617 C CA . TYR A 1 78 ? 23.092 31.367 -15.285 1.00 74.62 78 TYR A CA 1
ATOM 618 C C . TYR A 1 78 ? 23.046 30.762 -13.872 1.00 74.62 78 TYR A C 1
ATOM 620 O O . TYR A 1 78 ? 21.985 30.725 -13.252 1.00 74.62 78 TYR A O 1
ATOM 628 N N . ARG A 1 79 ? 24.164 30.235 -13.355 1.00 75.50 79 ARG A N 1
ATOM 629 C CA . ARG A 1 79 ? 24.195 29.665 -12.003 1.00 75.50 79 ARG A CA 1
ATO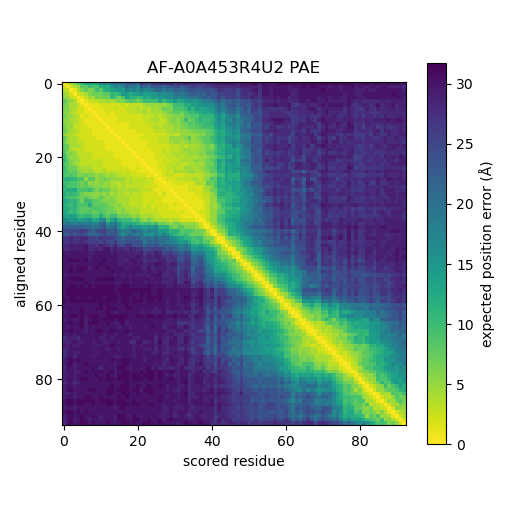M 630 C C . ARG A 1 79 ? 24.162 30.774 -10.961 1.00 75.50 79 ARG A C 1
ATOM 632 O O . ARG A 1 79 ? 24.938 31.722 -11.020 1.00 75.50 79 ARG A O 1
ATOM 639 N N . PHE A 1 80 ? 23.247 30.632 -10.009 1.00 60.91 80 PHE A N 1
ATOM 640 C CA . PHE A 1 80 ? 22.923 31.662 -9.026 1.00 60.91 80 PHE A CA 1
ATOM 641 C C . PHE A 1 80 ? 24.070 31.902 -8.022 1.00 60.91 80 PHE A C 1
ATOM 643 O O . PHE A 1 80 ? 24.208 33.005 -7.498 1.00 60.91 80 PHE A O 1
ATOM 650 N N . GLU A 1 81 ? 24.943 30.910 -7.802 1.00 64.56 81 GLU A N 1
ATOM 651 C CA . GLU A 1 81 ? 26.066 30.998 -6.853 1.00 64.56 81 GLU A CA 1
ATOM 652 C C . GLU A 1 81 ? 27.150 32.019 -7.264 1.00 64.56 81 GLU A C 1
ATOM 654 O O . GLU A 1 81 ? 27.800 32.628 -6.407 1.00 64.56 81 GLU A O 1
ATOM 659 N N . ASP A 1 82 ? 27.308 32.260 -8.569 1.00 60.50 82 ASP A N 1
ATOM 660 C CA . ASP A 1 82 ? 28.331 33.162 -9.117 1.00 60.50 82 ASP A CA 1
ATOM 661 C C . ASP A 1 82 ? 27.917 34.645 -9.031 1.00 60.50 82 ASP A C 1
ATOM 663 O O . ASP A 1 82 ? 28.763 35.541 -9.058 1.00 60.50 82 ASP A O 1
ATOM 667 N N . VAL A 1 83 ? 26.616 34.921 -8.884 1.00 60.28 83 VAL A N 1
ATOM 668 C CA . VAL A 1 83 ? 26.060 36.285 -8.842 1.00 60.28 83 VAL A CA 1
ATOM 669 C C . VAL A 1 83 ? 26.327 36.951 -7.483 1.00 60.28 83 VAL A C 1
ATOM 671 O O . VAL A 1 83 ? 26.658 38.137 -7.427 1.00 60.28 83 VAL A O 1
ATOM 674 N N . PHE A 1 84 ? 26.275 36.193 -6.381 1.00 57.00 84 PHE A N 1
ATOM 675 C CA . PHE A 1 84 ? 26.511 36.731 -5.033 1.00 57.00 84 PHE A CA 1
ATOM 676 C C . PHE A 1 84 ? 27.977 37.081 -4.759 1.00 57.00 84 PHE A C 1
ATOM 678 O O . PHE A 1 84 ? 28.250 38.099 -4.125 1.00 57.00 84 PHE A O 1
ATOM 685 N N . HIS A 1 85 ? 28.931 36.320 -5.303 1.00 58.22 85 HIS A N 1
ATOM 686 C CA . HIS A 1 85 ? 30.365 36.594 -5.129 1.00 58.22 85 HIS A CA 1
ATOM 687 C C . HIS A 1 85 ? 30.795 37.938 -5.742 1.00 58.22 85 HIS A C 1
ATOM 689 O O . HIS A 1 85 ? 31.759 38.559 -5.286 1.00 58.22 85 HIS A O 1
ATOM 695 N N . VAL A 1 86 ? 30.086 38.403 -6.775 1.00 58.78 86 VAL A N 1
ATOM 696 C CA . VAL A 1 86 ? 30.311 39.717 -7.393 1.00 58.78 86 VAL A CA 1
ATOM 697 C C . VAL A 1 86 ? 29.704 40.837 -6.539 1.00 58.78 86 VAL A C 1
ATOM 699 O O . VAL A 1 86 ? 30.323 41.890 -6.384 1.00 58.78 86 VAL A O 1
ATOM 702 N N . LEU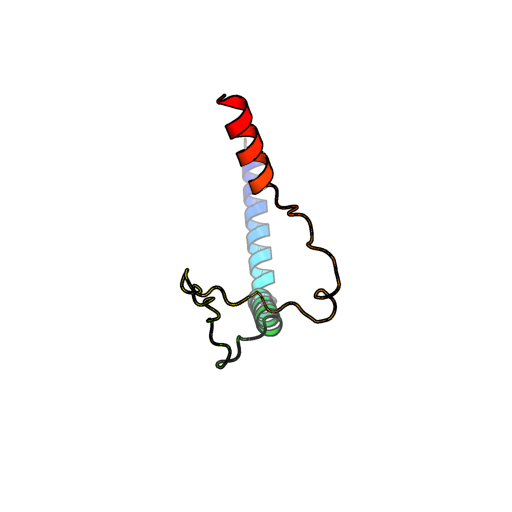 A 1 87 ? 28.533 40.602 -5.937 1.00 57.25 87 LEU A N 1
ATOM 703 C CA . LEU A 1 87 ? 27.866 41.547 -5.034 1.00 57.25 87 LEU A CA 1
ATOM 704 C C . LEU A 1 87 ? 28.647 41.750 -3.727 1.00 57.25 87 LEU A C 1
ATOM 706 O O . LEU A 1 87 ? 28.876 42.891 -3.331 1.00 57.25 87 LEU A O 1
ATOM 710 N N . GLU A 1 88 ? 29.140 40.680 -3.097 1.00 56.91 88 GLU A N 1
ATOM 711 C CA . GLU A 1 88 ? 29.916 40.779 -1.852 1.00 56.91 88 GLU A CA 1
ATOM 712 C C . GLU A 1 88 ? 31.223 41.565 -2.026 1.00 56.91 88 GLU A C 1
ATOM 714 O O . GLU A 1 88 ? 31.573 42.389 -1.181 1.00 56.91 88 GLU A O 1
ATOM 719 N N . LYS A 1 89 ? 31.930 41.373 -3.148 1.00 58.16 89 LYS A N 1
ATOM 720 C CA . LYS A 1 89 ? 33.158 42.127 -3.459 1.00 58.16 89 LYS A CA 1
ATOM 721 C C . LYS A 1 89 ? 32.897 43.612 -3.716 1.00 58.16 89 LYS A C 1
ATOM 723 O O . LYS A 1 89 ? 33.793 44.422 -3.498 1.00 58.16 89 LYS A O 1
ATOM 728 N N . LYS A 1 90 ? 31.693 43.969 -4.176 1.00 55.16 90 LYS A N 1
ATOM 729 C CA . LYS A 1 90 ? 31.283 45.360 -4.411 1.00 55.16 90 LYS A CA 1
ATOM 730 C C . LYS A 1 90 ? 30.926 46.089 -3.112 1.00 55.16 90 LYS A C 1
ATOM 732 O O . LYS A 1 90 ? 31.122 47.292 -3.039 1.00 55.16 90 LYS A O 1
ATOM 737 N N . ILE A 1 91 ? 30.433 45.366 -2.105 1.00 57.50 91 ILE A N 1
ATOM 738 C CA . ILE A 1 91 ? 30.036 45.920 -0.798 1.00 57.50 91 ILE A CA 1
ATOM 739 C C . ILE A 1 91 ? 31.249 46.149 0.123 1.00 57.50 91 ILE A C 1
ATOM 741 O O . ILE A 1 91 ? 31.189 46.974 1.026 1.00 57.50 91 ILE A O 1
ATOM 745 N N . ARG A 1 92 ? 32.362 45.438 -0.100 1.00 56.94 92 ARG A N 1
ATOM 746 C CA . ARG A 1 92 ? 33.586 45.530 0.720 1.00 56.94 92 ARG A CA 1
ATOM 747 C C . ARG A 1 92 ? 34.643 46.523 0.201 1.00 56.94 92 ARG A C 1
ATOM 749 O O . ARG A 1 92 ? 35.787 46.436 0.639 1.00 56.94 92 ARG A O 1
ATOM 756 N N . ARG A 1 93 ? 34.304 47.402 -0.748 1.00 47.97 93 ARG A N 1
ATOM 757 C CA . ARG A 1 93 ? 35.190 48.471 -1.245 1.00 47.97 93 ARG A CA 1
ATOM 758 C C . ARG A 1 93 ? 34.793 49.822 -0.684 1.00 47.97 93 ARG A C 1
ATOM 760 O O . ARG A 1 93 ? 33.572 50.068 -0.616 1.00 47.97 93 ARG A O 1
#

Radius of gyration: 30.48 Å; Cα contacts (8 Å, |Δi|>4): 6; chains: 1; bounding box: 63×62×64 Å